Protein 6TGK (pdb70)

Secondary structure (DSSP, 8-state):
--HHHHHHH-EEETT--TT-HHHHHHHHHHHT--HHHHHHHHHHHHSSSSPPTT-GGG---EEE---SS-SSPP---SS---------SSHHHHHHHHHHHHH--

Sequence (105 aa):
LDFQALEETTEYDGGYTTRDSVLIRREFWEIVHSFTDDEQKRRLFLQFTTGTDRAPVGGLGKLKKMMIIAKNGPDTERLPTSHTTCCFFNNVLLLPEEYSSKEEKKLKEERRLLKAITTYA

Solvent-accessible surface area: 8680 Å² total; per-residue (Å²): 104,80,5,88,26,0,40,128,49,13,94,46,89,47,67,41,74,174,100,25,114,84,0,120,81,45,9,117,97,1,73,94,54,69,75,96,79,39,72,125,28,0,85,101,30,32,42,62,43,158,38,52,149,55,25,0,26,145,31,98,19,106,30,57,93,134,33,112,144,77,170,204,147,105,107,41,146,75,108,161,126,118,124,148,90,80,181,64,104,51,181,145,97,61,130,82,92,64,80,107,65,112,72,173,124

Radius of gyration: 17.66 Å; Cα contacts (8 Å, |Δi|>4): 98; chains: 1; bounding box: 29×30×49 Å

Structure (mmCIF, N/CA/C/O backbone):
data_6TGK
#
_entry.id   6TGK
#
_cell.length_a   72.280
_cell.length_b   72.280
_cell.length_c   98.974
_cell.angle_alpha   90.000
_cell.angle_beta   90.000
_cell.angle_gamma   90.000
#
_symmetry.space_group_name_H-M   'I 4 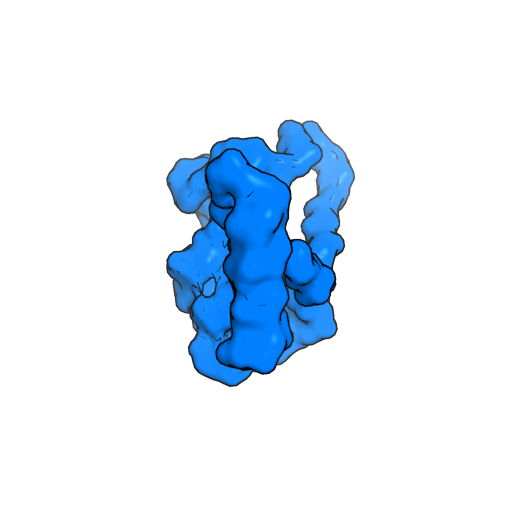2 2'
#
loop_
_entity.id
_entity.type
_entity.pdbx_description
1 polymer 'Ubiquitin-protein ligase E3A'
2 non-polymer 'ACETATE ION'
3 non-polymer 'CALCIUM ION'
4 water water
#
loop_
_atom_site.group_PDB
_atom_site.id
_atom_site.type_symbol
_atom_site.label_atom_id
_atom_site.label_alt_id
_atom_site.label_comp_id
_atom_site.label_asym_id
_atom_site.label_entity_id
_atom_site.label_seq_id
_atom_site.pdbx_PDB_ins_code
_atom_site.Cartn_x
_atom_site.Cartn_y
_atom_site.Cartn_z
_atom_site.occupancy
_atom_site.B_iso_o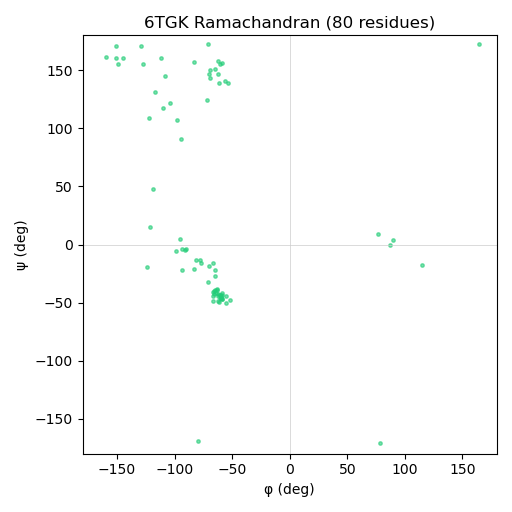r_equiv
_atom_site.auth_seq_id
_atom_site.auth_comp_id
_atom_site.auth_asym_id
_atom_site.auth_atom_id
_atom_site.pdbx_PDB_model_num
ATOM 1 N N . LEU A 1 1 ? 31.292 18.139 9.645 1.00 53.39 742 LEU C N 1
ATOM 2 C CA . LEU A 1 1 ? 30.233 17.162 9.246 1.00 41.22 742 LEU C CA 1
ATOM 3 C C . LEU A 1 1 ? 28.866 17.837 9.202 1.00 38.85 742 LEU C C 1
ATOM 4 O O . LEU A 1 1 ? 28.343 18.234 10.253 1.00 46.15 742 LEU C O 1
ATOM 9 N N . ASP A 1 2 ? 28.288 17.904 8.017 1.00 31.92 743 ASP C N 1
ATOM 10 C CA . ASP A 1 2 ? 27.020 18.629 7.763 1.00 29.04 743 ASP C CA 1
ATOM 11 C C . ASP A 1 2 ? 25.836 17.660 7.857 1.00 25.00 743 ASP C C 1
ATOM 12 O O . ASP A 1 2 ? 25.429 17.076 6.854 1.00 25.94 743 ASP C O 1
ATOM 17 N N . PHE A 1 3 ? 25.250 17.522 9.036 1.00 24.41 744 PHE C N 1
ATOM 18 C CA . PHE A 1 3 ? 24.079 16.624 9.204 1.00 23.27 744 PHE C CA 1
ATOM 19 C C . PHE A 1 3 ? 22.807 17.278 8.659 1.00 21.40 744 PHE C C 1
ATOM 20 O O . PHE A 1 3 ? 21.870 16.548 8.387 1.00 22.53 744 PHE C O 1
ATOM 28 N N . GLN A 1 4 ? 22.789 18.592 8.431 1.00 23.50 745 GLN C N 1
ATOM 29 C CA . GLN A 1 4 ? 21.644 19.191 7.702 1.00 23.43 745 GLN C CA 1
ATOM 30 C C . GLN A 1 4 ? 21.642 18.667 6.250 1.00 24.12 745 GLN C C 1
ATOM 31 O O . GLN A 1 4 ? 20.574 18.316 5.719 1.00 24.06 745 GLN C O 1
ATOM 37 N N . ALA A 1 5 ? 22.805 18.586 5.610 1.00 24.08 746 ALA C N 1
ATOM 38 C CA . ALA A 1 5 ? 22.918 18.030 4.248 1.00 24.94 746 ALA C CA 1
ATOM 39 C C . ALA A 1 5 ? 22.497 16.559 4.262 1.00 24.24 746 ALA C C 1
ATOM 40 O O . ALA A 1 5 ? 21.806 16.114 3.329 1.00 23.92 746 ALA C O 1
ATOM 42 N N . LEU A 1 6 ? 22.852 15.810 5.303 1.00 22.12 747 LEU C N 1
ATOM 43 C CA . LEU A 1 6 ? 22.401 14.401 5.349 1.00 20.30 747 LEU C CA 1
ATOM 44 C C . LEU A 1 6 ? 20.886 14.351 5.497 1.00 19.05 747 LEU C C 1
ATOM 45 O O . LEU A 1 6 ? 20.223 13.580 4.784 1.00 20.46 747 LEU C O 1
ATOM 50 N N . GLU A 1 7 ? 20.338 15.175 6.382 1.00 19.66 748 GLU C N 1
ATOM 51 C CA . GLU A 1 7 ? 18.879 15.170 6.604 1.00 19.03 748 GLU C CA 1
ATOM 52 C C . GLU A 1 7 ? 18.192 15.477 5.277 1.00 19.33 748 GLU C C 1
ATOM 53 O O . GLU A 1 7 ? 17.236 14.763 4.920 1.00 21.00 748 GLU C O 1
ATOM 59 N N . GLU A 1 8 ? 18.689 16.453 4.529 1.00 21.41 749 GLU C N 1
ATOM 60 C CA . GLU A 1 8 ? 18.028 16.869 3.267 1.00 23.70 749 GLU C CA 1
ATOM 61 C C . GLU A 1 8 ? 18.048 15.750 2.217 1.00 23.59 749 GLU C C 1
ATOM 62 O O . GLU A 1 8 ? 17.126 15.743 1.388 1.00 28.46 749 GLU C O 1
ATOM 68 N N . THR A 1 9 ? 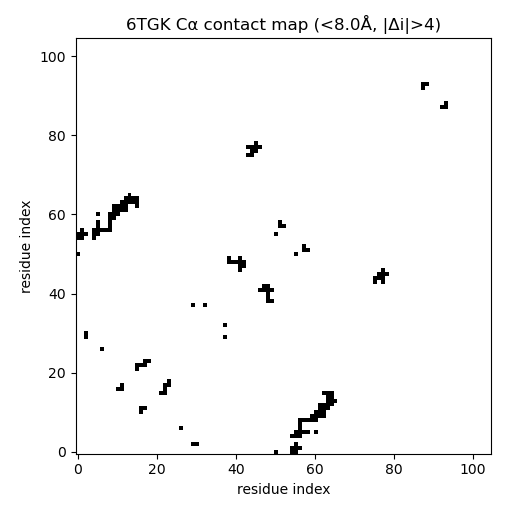19.022 14.833 2.233 1.00 20.19 750 THR C N 1
ATOM 69 C CA . THR A 1 9 ? 19.127 13.750 1.208 1.00 21.18 750 THR C CA 1
ATOM 70 C C . THR A 1 9 ? 18.563 12.405 1.678 1.00 18.75 750 THR C C 1
ATOM 71 O O . THR A 1 9 ? 18.460 11.489 0.873 1.00 21.03 750 THR C O 1
ATOM 75 N N . THR A 1 10 ? 18.163 12.302 2.940 1.00 18.20 751 THR C N 1
ATOM 76 C CA . THR A 1 10 ? 17.710 11.015 3.472 1.00 18.11 751 THR C CA 1
ATOM 77 C C . THR A 1 10 ? 16.379 10.629 2.850 1.00 16.09 751 THR C C 1
ATOM 78 O O . THR A 1 10 ? 15.537 11.510 2.633 1.00 19.65 751 THR C O 1
ATOM 82 N N . GLU A 1 11 ? 16.215 9.335 2.598 1.00 16.62 752 GLU C N 1
ATOM 83 C CA . GLU A 1 11 ? 14.968 8.725 2.093 1.00 17.00 752 GLU C CA 1
ATOM 84 C C . GLU A 1 11 ? 14.358 7.844 3.180 1.00 16.04 752 GLU C C 1
ATOM 85 O O . GLU A 1 11 ? 15.055 7.496 4.156 1.00 16.11 752 GLU C O 1
ATOM 91 N N . TYR A 1 12 ? 13.084 7.555 3.057 1.00 16.13 753 TYR C N 1
ATOM 92 C CA . TYR A 1 12 ? 12.346 6.831 4.100 1.00 15.39 753 TYR C CA 1
ATOM 93 C C . TYR A 1 12 ? 11.621 5.632 3.526 1.00 16.64 753 TYR C C 1
ATOM 94 O O . TYR A 1 12 ? 11.222 5.618 2.361 1.00 19.35 753 TYR C O 1
ATOM 103 N N . ASP A 1 13 ? 11.358 4.657 4.358 1.00 16.46 754 ASP C N 1
ATOM 104 C CA . ASP A 1 13 ? 10.613 3.449 3.960 1.00 16.47 754 ASP C CA 1
ATOM 105 C C . ASP A 1 13 ? 9.840 2.864 5.137 1.00 14.64 754 ASP C C 1
ATOM 106 O O . ASP A 1 13 ? 10.024 3.314 6.281 1.00 16.12 754 ASP C O 1
ATOM 111 N N . GLY A 1 14 ? 8.979 1.894 4.893 1.00 16.29 755 GLY C N 1
ATOM 112 C CA . GLY A 1 14 ? 8.292 1.145 5.954 1.00 17.54 755 GLY C CA 1
ATOM 113 C C . GLY A 1 14 ? 7.180 1.946 6.549 1.00 16.43 755 GLY C C 1
ATOM 114 O O . GLY A 1 14 ? 6.610 1.467 7.555 1.00 19.48 755 GLY C O 1
ATOM 115 N N . GLY A 1 15 ? 6.841 3.095 5.966 1.00 16.20 756 GLY C N 1
ATOM 116 C CA . GLY A 1 15 ? 5.782 3.973 6.475 1.00 17.51 756 GLY C CA 1
ATOM 117 C C . GLY A 1 15 ? 6.300 5.319 6.954 1.00 15.83 756 GLY C C 1
ATOM 118 O O . GLY A 1 15 ? 5.498 6.218 7.155 1.00 18.42 756 GLY C O 1
ATOM 119 N N . TYR A 1 16 ? 7.581 5.446 7.208 1.00 15.30 757 TYR C N 1
ATOM 120 C CA . TYR A 1 16 ? 8.101 6.766 7.607 1.00 14.96 757 TYR C CA 1
ATOM 121 C C . TYR A 1 16 ? 8.098 7.741 6.428 1.00 14.93 757 TYR C C 1
ATOM 122 O O . TYR A 1 16 ? 8.213 7.341 5.237 1.00 16.64 757 TYR C O 1
ATOM 131 N N A THR A 1 17 ? 7.940 9.030 6.750 0.50 15.01 758 THR C N 1
ATOM 132 N N B THR A 1 17 ? 7.940 9.030 6.750 0.50 15.01 758 THR C N 1
ATOM 133 C CA A THR A 1 17 ? 8.242 10.175 5.860 0.50 16.00 758 THR C CA 1
ATOM 134 C CA B THR A 1 17 ? 8.237 10.177 5.861 0.50 16.01 758 THR C CA 1
ATOM 135 C C A THR A 1 17 ? 8.992 11.216 6.679 0.50 15.26 758 THR C C 1
ATOM 136 C C B THR A 1 17 ? 8.989 11.217 6.679 0.50 15.28 758 THR C C 1
ATOM 137 O O A THR A 1 17 ? 9.127 11.046 7.892 0.50 14.88 758 THR C O 1
ATOM 138 O O B THR A 1 17 ? 9.122 11.049 7.892 0.50 14.88 758 THR C O 1
ATOM 145 N N . ARG A 1 18 ? 9.415 12.306 6.045 1.00 15.58 759 ARG C N 1
ATOM 146 C CA . ARG A 1 18 ? 10.136 13.378 6.739 1.00 16.41 759 ARG C CA 1
ATOM 147 C C . ARG A 1 18 ? 9.214 14.008 7.784 1.00 17.09 759 ARG C C 1
ATOM 148 O O . ARG A 1 18 ? 9.718 14.707 8.667 1.00 18.26 759 ARG C O 1
ATOM 156 N N . ASP A 1 19 ? 7.893 13.863 7.631 1.00 16.15 760 ASP C N 1
ATOM 157 C CA . ASP A 1 19 ? 6.914 14.432 8.592 1.00 17.11 760 ASP C CA 1
ATOM 158 C C . ASP A 1 19 ? 6.544 13.495 9.739 1.00 14.81 760 ASP C C 1
ATOM 159 O O . ASP A 1 19 ? 5.790 13.904 10.604 1.00 16.89 760 ASP C O 1
ATOM 164 N N . SER A 1 20 ? 7.047 12.261 9.744 1.00 14.86 761 SER C N 1
ATOM 165 C CA . SER A 1 20 ? 6.719 11.307 10.816 1.00 14.03 761 SER C CA 1
ATOM 166 C C . SER A 1 20 ? 7.202 11.876 12.154 1.00 14.57 761 SER C C 1
ATOM 167 O O . SER A 1 20 ? 8.308 12.386 12.227 1.00 14.46 761 SER C O 1
ATOM 170 N N . VAL A 1 21 ? 6.378 11.717 13.197 1.00 14.17 762 VAL C N 1
ATOM 171 C CA . VAL A 1 21 ? 6.812 12.130 14.569 1.00 14.37 762 VAL C CA 1
ATOM 172 C C . VAL A 1 21 ? 8.173 11.487 14.855 1.00 13.57 762 VAL C C 1
ATOM 173 O O . VAL A 1 21 ? 9.090 12.175 15.350 1.00 13.91 762 VAL C O 1
ATOM 177 N N . LEU A 1 22 ? 8.313 10.208 14.592 1.00 13.50 763 LEU C N 1
ATOM 178 C CA . LEU A 1 22 ? 9.540 9.488 14.988 1.00 14.10 763 LEU C CA 1
ATOM 179 C C . LEU A 1 22 ? 10.738 10.129 14.290 1.00 13.17 763 LEU C C 1
ATOM 180 O O . LEU A 1 22 ? 11.819 10.254 14.883 1.00 13.72 763 LEU C O 1
ATOM 185 N N . ILE A 1 23 ? 10.567 10.434 12.989 1.00 13.70 764 ILE C N 1
ATOM 186 C CA . ILE A 1 23 ? 11.673 11.023 12.177 1.00 12.92 764 ILE C CA 1
ATOM 187 C C . ILE A 1 23 ? 12.006 12.432 12.673 1.00 13.33 764 ILE C C 1
ATOM 188 O O . ILE A 1 23 ? 13.200 12.797 12.720 1.00 14.91 764 ILE C O 1
ATOM 193 N N . ARG A 1 24 ? 10.994 13.235 13.007 1.00 13.99 765 ARG C N 1
ATOM 194 C CA A ARG A 1 24 ? 11.296 14.591 13.524 0.50 14.91 765 ARG C CA 1
ATOM 195 C CA B ARG A 1 24 ? 11.241 14.601 13.549 0.50 15.08 765 ARG C CA 1
ATOM 196 C C . ARG A 1 24 ? 12.063 14.463 14.852 1.00 14.26 765 ARG C C 1
ATOM 197 O O . ARG A 1 24 ? 13.034 15.196 15.064 1.00 14.95 765 ARG C O 1
ATOM 212 N N . GLU A 1 25 ? 11.679 13.506 15.690 1.00 13.78 766 GLU C N 1
ATOM 213 C CA . GLU A 1 25 ? 12.410 13.245 16.959 1.00 14.74 766 GLU C CA 1
ATOM 214 C C . GLU A 1 25 ? 13.859 12.809 16.657 1.00 14.15 766 GLU C C 1
ATOM 215 O O . GLU A 1 25 ? 14.837 13.279 17.280 1.00 14.72 766 GLU C O 1
ATOM 221 N N . PHE A 1 26 ? 14.003 11.918 15.693 1.00 13.80 767 PHE C N 1
ATOM 222 C CA . PHE A 1 26 ? 15.319 11.409 15.262 1.00 13.57 767 PHE C CA 1
ATOM 223 C C . PHE A 1 26 ? 16.229 12.570 14.868 1.00 13.93 767 PHE C C 1
ATOM 224 O O . PHE A 1 26 ? 17.373 12.619 15.331 1.00 14.52 767 PHE C O 1
ATOM 232 N N . TRP A 1 27 ? 15.770 13.486 14.018 1.00 14.43 768 TRP C N 1
ATOM 233 C CA . TRP A 1 27 ? 16.678 14.552 13.553 1.00 15.16 768 TRP C CA 1
ATOM 234 C C . TRP A 1 27 ? 16.967 15.527 14.695 1.00 16.63 768 TRP C C 1
ATOM 235 O O . TRP A 1 27 ? 18.094 16.052 14.753 1.00 16.55 768 TRP C O 1
ATOM 246 N N . GLU A 1 28 ? 16.025 15.760 15.609 1.00 16.16 769 GLU C N 1
ATOM 247 C CA . GLU A 1 28 ? 16.334 16.598 16.811 1.00 15.86 769 GLU C CA 1
ATOM 248 C C . GLU A 1 28 ? 17.485 15.943 17.585 1.00 15.73 769 GLU C C 1
ATOM 249 O O . GLU A 1 28 ? 18.433 16.631 18.015 1.00 17.82 769 GLU C O 1
ATOM 255 N N . ILE A 1 29 ? 17.414 14.634 17.809 1.00 15.15 770 ILE C N 1
ATOM 256 C CA . ILE A 1 29 ? 18.466 13.906 18.554 1.00 15.78 770 ILE C CA 1
ATOM 257 C C . ILE A 1 29 ? 19.798 13.996 17.811 1.00 15.54 770 ILE C C 1
ATOM 258 O O . ILE A 1 29 ? 20.839 14.338 18.405 1.00 17.31 770 ILE C O 1
ATOM 263 N N . VAL A 1 30 ? 19.793 13.723 16.519 1.00 16.08 771 VAL C N 1
ATOM 264 C CA . VAL A 1 30 ? 21.082 13.711 15.785 1.00 17.54 771 VAL C CA 1
ATOM 265 C C . VAL A 1 30 ? 21.704 15.099 15.739 1.00 17.33 771 VAL C C 1
ATOM 266 O O . VAL A 1 30 ? 22.958 15.220 15.911 1.00 19.18 771 VAL C O 1
ATOM 270 N N . HIS A 1 31 ? 20.893 16.137 15.540 1.00 17.84 772 HIS C N 1
ATOM 271 C CA . HIS A 1 31 ? 21.425 17.522 15.530 1.00 20.01 772 HIS C CA 1
ATOM 272 C C . HIS A 1 31 ? 21.984 17.951 16.888 1.00 21.04 772 HIS C C 1
ATOM 273 O O . HIS A 1 31 ? 22.758 18.900 16.951 1.00 25.98 772 HIS C O 1
ATOM 280 N N . SER A 1 32 ? 21.550 17.285 17.939 1.00 18.40 773 SER C N 1
ATOM 281 C CA . SER A 1 32 ? 22.022 17.567 19.317 1.00 19.22 773 SER C CA 1
ATOM 282 C C . SER A 1 32 ? 23.203 16.670 19.713 1.00 19.48 773 SER C C 1
ATOM 283 O O . SER A 1 32 ? 23.768 16.827 20.830 1.00 20.84 773 SER C O 1
ATOM 286 N N . PHE A 1 33 ? 23.585 15.732 18.837 1.00 19.13 774 PHE C N 1
ATOM 287 C CA . PHE A 1 33 ? 24.700 14.802 19.124 1.00 19.77 774 PHE C CA 1
ATOM 288 C C . PHE A 1 33 ? 25.987 15.593 19.292 1.00 19.12 774 PHE C C 1
ATOM 289 O O . PHE A 1 33 ? 26.191 16.636 18.625 1.00 22.25 774 PHE C O 1
ATOM 297 N N . THR A 1 34 ? 26.860 15.091 20.173 1.00 18.57 775 THR C N 1
ATOM 298 C CA . THR A 1 34 ? 28.249 15.560 20.287 1.00 20.77 775 THR C CA 1
ATOM 299 C C . THR A 1 34 ? 28.973 15.138 19.011 1.00 21.54 775 THR C C 1
ATOM 300 O O . THR A 1 34 ? 28.513 14.261 18.275 1.00 21.51 775 THR C O 1
ATOM 304 N N A ASP A 1 35 ? 30.113 15.745 18.711 0.60 24.24 776 ASP C N 1
ATOM 305 N N B ASP A 1 35 ? 30.128 15.761 18.788 0.40 23.33 776 ASP C N 1
ATOM 306 C CA A ASP A 1 35 ? 30.877 15.275 17.526 0.60 26.23 776 ASP C CA 1
ATOM 307 C CA B ASP A 1 35 ? 31.048 15.398 17.681 0.40 25.44 776 ASP C CA 1
ATOM 308 C C A ASP A 1 35 ? 31.225 13.781 17.699 0.60 24.07 776 ASP C C 1
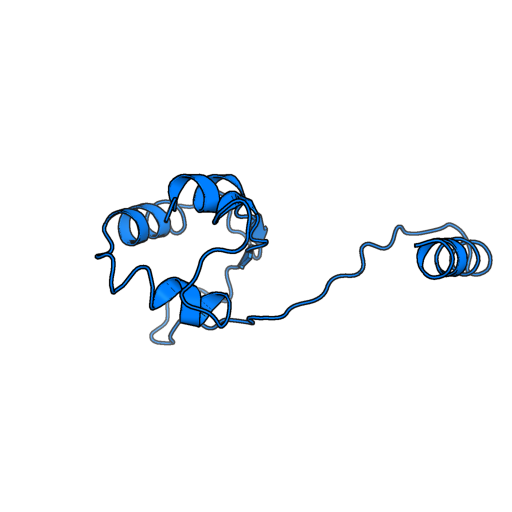ATOM 309 C C B ASP A 1 35 ? 31.300 13.872 17.722 0.40 25.51 776 ASP C C 1
ATOM 310 O O A ASP A 1 35 ? 31.173 13.038 16.684 0.60 23.35 776 ASP C O 1
ATOM 311 O O B ASP A 1 35 ? 31.204 13.205 16.636 0.40 28.51 776 ASP C O 1
ATOM 320 N N . GLU A 1 36 ? 31.533 13.313 18.922 1.00 23.96 777 GLU C N 1
ATOM 321 C CA . GLU A 1 36 ? 31.886 11.873 19.088 1.00 25.39 777 GLU C CA 1
ATOM 322 C C . GLU A 1 36 ? 30.679 11.012 18.674 1.00 21.93 777 GLU C C 1
ATOM 323 O O . GLU A 1 36 ? 30.838 10.022 18.009 1.00 22.92 777 GLU C O 1
ATOM 329 N N . GLN A 1 37 ? 29.487 11.389 19.118 1.00 20.27 778 GLN C N 1
ATOM 330 C CA . GLN A 1 37 ? 28.273 10.617 18.805 1.00 18.93 778 GLN C CA 1
ATOM 331 C C . GLN A 1 37 ? 28.007 10.669 17.302 1.00 19.87 778 GLN C C 1
ATOM 332 O O . GLN A 1 37 ? 27.592 9.660 16.739 1.00 19.09 778 GLN C O 1
ATOM 338 N N . LYS A 1 38 ? 28.231 11.817 16.670 1.00 20.99 779 LYS C N 1
ATOM 339 C CA . LYS A 1 38 ? 28.065 11.917 15.206 1.00 19.72 779 LYS C CA 1
ATOM 340 C C . LYS A 1 38 ? 29.000 10.933 14.501 1.00 21.03 779 LYS C C 1
ATOM 341 O O . LYS A 1 38 ? 28.559 10.251 13.531 1.00 20.56 779 LYS C O 1
ATOM 347 N N . ARG A 1 39 ? 30.252 10.835 14.930 1.00 22.27 780 ARG C N 1
ATOM 348 C CA A ARG A 1 39 ? 31.188 9.863 14.328 0.70 23.18 780 ARG C CA 1
ATOM 349 C CA B ARG A 1 39 ? 31.211 9.863 14.346 0.30 22.79 780 ARG C CA 1
ATOM 350 C C . ARG A 1 39 ? 30.704 8.426 14.575 1.00 20.82 780 ARG C C 1
ATOM 351 O O . ARG A 1 39 ? 30.790 7.589 13.634 1.00 22.31 780 ARG C O 1
ATOM 366 N N . LEU A 1 40 ? 30.264 8.096 15.778 1.00 20.86 781 LEU C N 1
ATOM 367 C CA . LEU A 1 40 ? 29.772 6.718 16.023 1.00 19.88 781 LEU C CA 1
ATOM 368 C C . LEU A 1 40 ? 28.541 6.428 15.164 1.00 18.24 781 LEU C C 1
ATOM 369 O O . LEU A 1 40 ? 28.360 5.270 14.704 1.00 19.91 781 LEU C O 1
ATOM 374 N N . PHE A 1 41 ? 27.654 7.423 15.001 1.00 19.43 782 PHE C N 1
ATOM 375 C CA . PHE A 1 41 ? 26.445 7.268 14.157 1.00 18.62 782 PHE C CA 1
ATOM 376 C C . PHE A 1 41 ? 26.863 6.929 12.731 1.00 17.79 782 PHE C C 1
ATOM 377 O O . PHE A 1 41 ? 26.277 6.013 12.126 1.00 19.62 782 PHE C O 1
ATOM 385 N N . LEU A 1 42 ? 27.825 7.647 12.162 1.00 18.23 783 LEU C N 1
ATOM 386 C CA . LEU A 1 42 ? 28.300 7.358 10.782 1.00 20.25 783 LEU C CA 1
ATOM 387 C C . LEU A 1 42 ? 28.940 5.978 10.724 1.00 21.14 783 LEU C C 1
ATOM 388 O O . LEU A 1 42 ? 28.709 5.248 9.759 1.00 21.80 783 LEU C O 1
ATOM 393 N N . GLN A 1 43 ? 29.736 5.609 11.709 1.00 21.33 784 GLN C N 1
ATOM 394 C CA . GLN A 1 43 ? 30.346 4.271 11.700 1.00 21.10 784 GLN C CA 1
ATOM 395 C C . GLN A 1 43 ? 29.252 3.203 11.689 1.00 19.73 784 GLN C C 1
ATOM 396 O O . GLN A 1 43 ? 29.280 2.271 10.902 1.00 21.99 784 GLN C O 1
ATOM 402 N N . PHE A 1 44 ? 28.243 3.340 12.522 1.00 19.57 785 PHE C N 1
ATOM 403 C CA . PHE A 1 44 ? 27.147 2.352 12.617 1.00 20.03 785 PHE C CA 1
ATOM 404 C C . PHE A 1 44 ? 26.365 2.234 11.302 1.00 19.94 785 PHE C C 1
ATOM 405 O O . PHE A 1 44 ? 25.989 1.136 10.897 1.00 20.95 785 PHE C O 1
ATOM 413 N N . THR A 1 45 ? 26.078 3.361 10.672 1.00 20.13 786 THR C N 1
ATOM 414 C CA . THR A 1 45 ? 25.150 3.423 9.513 1.00 21.60 786 THR C CA 1
ATOM 415 C C . THR A 1 45 ? 25.865 3.318 8.157 1.00 22.90 786 THR C C 1
ATOM 416 O O . THR A 1 45 ? 25.210 2.957 7.188 1.00 27.31 786 THR C O 1
ATOM 420 N N . THR A 1 46 ? 27.158 3.627 8.096 1.00 21.80 787 THR C N 1
ATOM 421 C CA . THR A 1 46 ? 27.894 3.674 6.814 1.00 23.33 787 THR C CA 1
ATOM 422 C C . THR A 1 46 ? 29.114 2.762 6.828 1.00 23.64 787 THR C C 1
ATOM 423 O O . THR A 1 46 ? 29.674 2.597 5.785 1.00 28.44 787 THR C O 1
ATOM 427 N N . GLY A 1 47 ? 29.612 2.370 7.994 1.00 24.66 788 GLY C N 1
ATOM 428 C CA . GLY A 1 47 ? 30.839 1.554 8.094 1.00 25.78 788 GLY C CA 1
ATOM 429 C C . GLY A 1 47 ? 32.099 2.401 8.185 1.00 27.62 788 GLY C C 1
ATOM 430 O O . GLY A 1 47 ? 33.172 1.812 8.253 1.00 33.89 788 GLY C O 1
ATOM 431 N N . THR A 1 48 ? 31.985 3.730 8.253 1.00 25.35 789 THR C N 1
ATOM 432 C CA . THR A 1 48 ? 33.154 4.634 8.431 1.00 26.70 789 THR C CA 1
ATOM 433 C C . THR A 1 48 ? 32.707 5.873 9.206 1.00 27.27 789 THR C C 1
ATOM 434 O O . THR A 1 48 ? 31.522 6.215 9.110 1.00 25.85 789 THR C O 1
ATOM 438 N N . ASP A 1 49 ? 33.647 6.541 9.894 1.00 28.00 790 ASP C N 1
ATOM 439 C CA . ASP A 1 49 ? 33.347 7.747 10.719 1.00 30.47 790 ASP C CA 1
ATOM 440 C C . ASP A 1 49 ? 33.603 9.041 9.931 1.00 32.53 790 ASP C C 1
ATOM 441 O O . ASP A 1 49 ? 33.433 10.124 10.515 1.00 36.90 790 ASP C O 1
ATOM 446 N N . ARG A 1 50 ? 33.945 8.927 8.648 1.00 32.63 791 ARG C N 1
ATOM 447 C CA . ARG A 1 50 ? 34.344 10.057 7.771 1.00 35.05 791 ARG C CA 1
ATOM 448 C C . ARG A 1 50 ? 33.202 10.303 6.787 1.00 34.21 791 ARG C C 1
ATOM 449 O O . ARG A 1 50 ? 32.538 9.344 6.417 1.00 31.69 791 ARG C O 1
ATOM 457 N N . ALA A 1 51 ? 32.962 11.556 6.424 1.00 34.83 792 ALA C N 1
ATOM 458 C CA . ALA A 1 51 ? 32.088 11.925 5.294 1.00 34.35 792 ALA C CA 1
ATOM 459 C C . ALA A 1 51 ? 32.713 11.421 4.000 1.00 35.89 792 ALA C C 1
ATOM 460 O O . ALA A 1 51 ? 33.940 11.309 3.886 1.00 38.00 792 ALA C O 1
ATOM 462 N N . PRO A 1 52 ? 31.884 11.103 2.982 1.00 34.21 793 PRO C N 1
ATOM 463 C CA . PRO A 1 52 ? 32.398 10.885 1.636 1.00 36.42 793 PRO C CA 1
ATOM 464 C C . PRO A 1 52 ? 32.848 12.223 1.035 1.00 35.33 793 PRO C C 1
ATOM 465 O O . PRO A 1 52 ? 32.609 13.312 1.592 1.00 31.38 793 PRO C O 1
ATOM 469 N N . VAL A 1 53 ? 33.469 12.152 -0.121 1.00 40.60 794 VAL C N 1
ATOM 470 C CA . VAL A 1 53 ? 33.709 13.386 -0.908 1.00 47.41 794 VAL C CA 1
ATOM 471 C C . VAL A 1 53 ? 32.330 14.013 -1.109 1.00 41.70 794 VAL C C 1
ATOM 472 O O . VAL A 1 53 ? 31.411 13.287 -1.492 1.00 43.66 794 VAL C O 1
ATOM 476 N N . GLY A 1 54 ? 32.285 15.341 -1.014 1.00 49.70 795 GLY C N 1
ATOM 477 C CA . GLY A 1 54 ? 31.082 16.155 -1.272 1.00 47.88 795 GLY C CA 1
ATOM 478 C C . GLY A 1 54 ? 30.268 16.268 -0.007 1.00 46.64 795 GLY C C 1
ATOM 479 O O . GLY A 1 54 ? 29.231 16.958 -0.017 1.00 42.25 795 GLY C O 1
ATOM 480 N N . GLY A 1 55 ? 30.768 15.619 1.053 1.00 36.02 796 GLY C N 1
ATOM 481 C CA . GLY A 1 55 ? 30.151 15.665 2.379 1.00 33.26 796 GLY C CA 1
ATOM 482 C C . GLY A 1 55 ? 28.953 14.762 2.469 1.00 28.01 796 GLY C C 1
ATOM 483 O O . GLY A 1 55 ? 28.619 14.005 1.547 1.00 28.38 796 GLY C O 1
ATOM 484 N N . LEU A 1 56 ? 28.263 14.916 3.577 1.00 26.11 797 LEU C N 1
ATOM 485 C CA . LEU A 1 56 ? 27.240 13.938 3.980 1.00 23.95 797 LEU C CA 1
ATOM 486 C C . LEU A 1 56 ? 26.023 14.008 3.050 1.00 24.54 797 LEU C C 1
ATOM 487 O O . LEU A 1 56 ? 25.312 12.992 2.954 1.00 23.01 797 LEU C O 1
ATOM 492 N N . GLY A 1 57 ? 25.852 15.099 2.305 1.00 28.55 798 GLY C N 1
ATOM 493 C CA . GLY A 1 57 ? 24.755 15.205 1.318 1.00 27.68 798 GLY C CA 1
ATOM 494 C C . GLY A 1 57 ? 24.938 14.239 0.167 1.00 2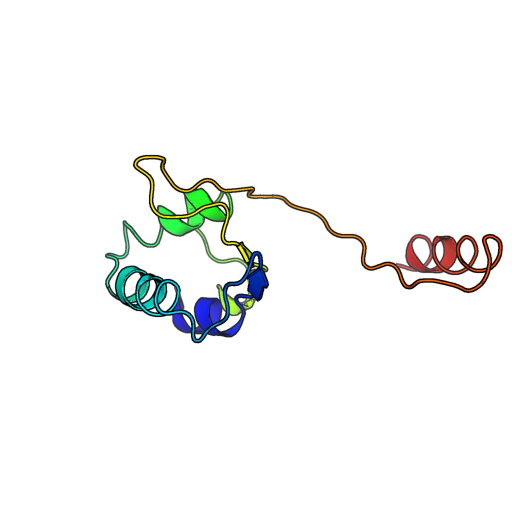7.02 798 GLY C C 1
ATOM 495 O O . GLY A 1 57 ? 23.959 13.950 -0.512 1.00 28.45 798 GLY C O 1
ATOM 496 N N . LYS A 1 58 ? 26.138 13.677 -0.004 1.00 27.05 799 LYS C N 1
ATOM 497 C CA . LYS A 1 58 ? 26.373 12.684 -1.076 1.00 27.46 799 LYS C CA 1
ATOM 498 C C . LYS A 1 58 ? 26.126 11.262 -0.587 1.00 25.28 799 LYS C C 1
ATOM 499 O O . LYS A 1 58 ? 26.156 10.356 -1.435 1.00 27.44 799 LYS C O 1
ATOM 505 N N . LEU A 1 59 ? 25.840 11.050 0.699 1.00 22.95 800 LEU C N 1
ATOM 506 C CA . LEU A 1 59 ? 25.501 9.688 1.174 1.00 25.46 800 LEU C CA 1
ATOM 507 C C . LEU A 1 59 ? 24.138 9.282 0.628 1.00 21.82 800 LEU C C 1
ATOM 508 O O . LEU A 1 59 ? 23.244 10.163 0.457 1.00 24.86 800 LEU C O 1
ATOM 513 N N . LYS A 1 60 ? 23.982 7.993 0.363 1.00 22.25 801 LYS C N 1
ATOM 514 C CA A LYS A 1 60 ? 22.628 7.417 0.152 0.64 21.32 801 LYS C CA 1
ATOM 515 C CA B LYS A 1 60 ? 22.671 7.344 0.124 0.36 22.33 801 LYS C CA 1
ATOM 516 C C . LYS A 1 60 ? 22.238 6.728 1.455 1.00 20.22 801 LYS C C 1
ATOM 517 O O . LYS A 1 60 ? 22.908 5.804 1.881 1.00 21.37 801 LYS C O 1
ATOM 520 N N A MET A 1 61 ? 21.236 7.283 2.127 0.60 19.19 802 MET C N 1
ATOM 521 N N B MET A 1 61 ? 21.134 7.214 2.013 0.40 18.73 802 MET C N 1
ATOM 522 C CA A MET A 1 61 ? 20.759 6.693 3.393 0.60 17.26 802 MET C CA 1
ATOM 523 C CA B MET A 1 61 ? 20.692 6.847 3.375 0.40 16.66 802 MET C CA 1
ATOM 524 C C A MET A 1 61 ? 19.236 6.614 3.364 0.60 16.54 802 MET C C 1
ATOM 525 C C B MET A 1 61 ? 19.177 6.649 3.376 0.40 16.54 802 MET C C 1
ATOM 526 O O A MET A 1 61 ? 18.583 7.583 2.947 0.60 19.66 802 MET C O 1
ATOM 527 O O B MET A 1 61 ? 18.442 7.595 3.020 0.40 18.14 802 MET C O 1
ATOM 536 N N . ILE A 1 62 ? 18.725 5.456 3.729 1.00 1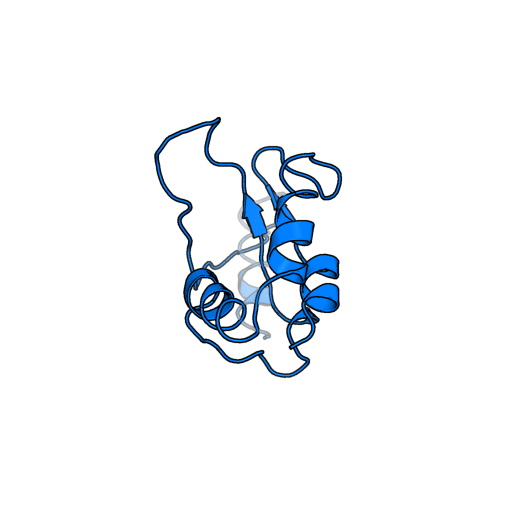6.18 803 ILE C N 1
ATOM 537 C CA . ILE A 1 62 ? 17.299 5.215 3.931 1.00 17.30 803 ILE C CA 1
ATOM 538 C C . ILE A 1 62 ? 17.079 4.955 5.424 1.00 16.31 803 ILE C C 1
ATOM 539 O O . ILE A 1 62 ? 17.803 4.145 5.976 1.00 17.02 803 ILE C O 1
ATOM 544 N N . ILE A 1 63 ? 16.042 5.547 5.993 1.00 14.63 804 ILE C N 1
ATOM 545 C CA . ILE A 1 63 ? 15.583 5.172 7.361 1.00 15.09 804 ILE C CA 1
ATOM 546 C C . ILE A 1 63 ? 14.246 4.472 7.174 1.00 14.25 804 ILE C C 1
ATOM 547 O O . ILE A 1 63 ? 13.306 5.076 6.629 1.00 15.29 804 ILE C O 1
ATOM 552 N N . ALA A 1 64 ? 14.207 3.210 7.564 1.00 13.99 805 ALA C N 1
ATOM 553 C CA . ALA A 1 64 ? 13.046 2.355 7.374 1.00 14.26 805 ALA C CA 1
ATOM 554 C C . ALA A 1 64 ? 12.462 1.895 8.699 1.00 13.29 805 ALA C C 1
ATOM 555 O O . ALA A 1 64 ? 13.173 1.366 9.555 1.00 15.47 805 ALA C O 1
ATOM 557 N N . LYS A 1 65 ? 11.150 2.040 8.835 1.00 13.30 806 LYS C N 1
ATOM 558 C CA . LYS A 1 65 ? 10.437 1.502 10.010 1.00 13.83 806 LYS C CA 1
ATOM 559 C C . LYS A 1 65 ? 10.389 -0.021 9.918 1.00 13.74 806 LYS C C 1
ATOM 560 O O . LYS A 1 65 ? 9.900 -0.523 8.936 1.00 15.77 806 LYS C O 1
ATOM 566 N N . ASN A 1 66 ? 10.885 -0.689 10.956 1.00 13.66 807 ASN C N 1
ATOM 567 C CA . ASN A 1 66 ? 10.910 -2.157 10.971 1.00 14.22 807 ASN C CA 1
ATOM 568 C C . ASN A 1 66 ? 10.143 -2.749 12.152 1.00 14.13 807 ASN C C 1
ATOM 569 O O . ASN A 1 66 ? 10.238 -3.981 12.375 1.00 14.89 807 ASN C O 1
ATOM 574 N N . GLY A 1 67 ? 9.319 -1.940 12.807 1.00 14.42 808 GLY C N 1
ATOM 575 C CA . GLY A 1 67 ? 8.433 -2.463 13.852 1.00 15.02 808 GLY C CA 1
ATOM 576 C C . GLY A 1 67 ? 7.911 -1.316 14.687 1.00 13.44 808 GLY C C 1
ATOM 577 O O . GLY A 1 67 ? 8.333 -0.165 14.529 1.00 14.26 808 GLY C O 1
ATOM 578 N N . PRO A 1 68 ? 6.957 -1.631 15.581 1.00 14.70 809 PRO C N 1
ATOM 579 C CA . PRO A 1 68 ? 6.434 -0.675 16.564 1.00 15.40 809 PRO C CA 1
ATOM 580 C C . PRO A 1 68 ? 7.407 -0.565 17.745 1.00 15.00 809 PRO C C 1
ATOM 581 O O . PRO A 1 68 ? 8.513 -1.097 17.733 1.00 14.71 809 PRO C O 1
ATOM 585 N N . ASP A 1 69 ? 6.945 0.091 18.800 1.00 15.93 810 ASP C N 1
ATOM 586 C CA . ASP A 1 69 ? 7.754 0.256 20.026 1.00 15.01 810 ASP C CA 1
ATOM 587 C C . ASP A 1 69 ? 8.234 -1.108 20.521 1.00 15.63 810 ASP C C 1
ATOM 588 O O . ASP A 1 69 ? 7.471 -2.103 20.462 1.00 16.68 810 ASP C O 1
ATOM 593 N N . THR A 1 70 ? 9.477 -1.171 20.969 1.00 14.96 811 THR C N 1
ATOM 594 C CA . THR A 1 70 ? 10.166 -2.418 21.341 1.00 15.27 811 THR C CA 1
ATOM 595 C C . THR A 1 70 ? 11.343 -2.067 22.253 1.00 14.38 811 THR C C 1
ATOM 596 O O . THR A 1 70 ? 11.776 -0.931 22.255 1.00 16.24 811 THR C O 1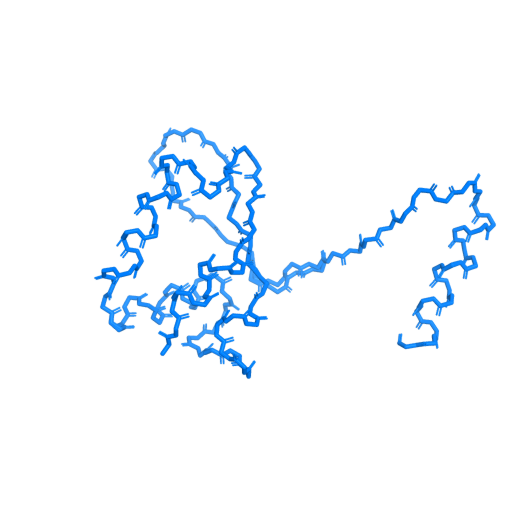
ATOM 600 N N . GLU A 1 71 ? 11.834 -3.056 22.985 1.00 15.82 812 GLU C N 1
ATOM 601 C CA . GLU A 1 71 ? 13.115 -2.964 23.665 1.00 16.96 812 GLU C CA 1
ATOM 602 C C . GLU A 1 71 ? 14.276 -3.251 22.717 1.00 16.19 812 GLU C C 1
ATOM 603 O O . GLU A 1 71 ? 15.425 -2.948 23.065 1.00 18.30 812 GLU C O 1
ATOM 609 N N . ARG A 1 72 ? 14.020 -3.796 21.547 1.00 15.97 813 ARG C N 1
ATOM 610 C CA . ARG A 1 72 ? 15.101 -4.146 20.621 1.00 15.60 813 ARG C CA 1
ATOM 611 C C . ARG A 1 72 ? 15.740 -2.865 20.073 1.00 14.13 813 ARG C C 1
ATOM 612 O O . ARG A 1 72 ? 15.085 -1.826 19.981 1.00 15.62 813 ARG C O 1
ATOM 620 N N . LEU A 1 73 ? 17.017 -2.980 19.765 1.00 15.40 814 LEU C N 1
ATOM 621 C CA . LEU A 1 73 ? 17.822 -1.848 19.245 1.00 15.22 814 LEU C CA 1
ATOM 622 C C . LEU A 1 73 ? 17.643 -1.662 17.744 1.00 14.24 814 LEU C C 1
ATOM 623 O O . LEU A 1 73 ? 17.312 -2.623 17.025 1.00 15.56 814 LEU C O 1
ATOM 628 N N . PRO A 1 74 ? 17.909 -0.459 17.213 1.00 13.77 815 PRO C N 1
ATOM 629 C CA . PRO A 1 74 ? 18.017 -0.271 15.776 1.00 15.03 815 PRO C CA 1
ATOM 630 C C . PRO A 1 74 ? 19.139 -1.117 15.207 1.00 14.61 815 PRO C C 1
ATOM 631 O O . PRO A 1 74 ? 20.072 -1.450 15.898 1.00 15.75 815 PRO C O 1
ATOM 635 N N . THR A 1 75 ? 19.001 -1.425 13.922 1.00 14.96 816 THR C N 1
ATOM 636 C CA . THR A 1 75 ? 20.003 -2.203 13.179 1.00 15.49 816 THR C CA 1
ATOM 637 C C . THR A 1 75 ? 20.325 -1.415 11.911 1.00 14.47 816 THR C C 1
ATOM 638 O O . THR A 1 75 ? 19.660 -0.434 11.552 1.00 15.91 816 THR C O 1
ATOM 642 N N . SER A 1 76 ? 21.340 -1.865 11.221 1.00 16.39 817 SER C N 1
ATOM 643 C CA . SER A 1 76 ? 21.725 -1.212 9.965 1.00 17.59 817 SER C CA 1
ATOM 644 C C . SER A 1 76 ? 22.230 -2.207 8.937 1.00 18.73 817 SER C C 1
ATOM 645 O O . SER A 1 76 ? 22.709 -3.283 9.289 1.00 19.47 817 SER C O 1
ATOM 648 N N . HIS A 1 77 ? 22.218 -1.801 7.678 1.00 17.27 818 HIS C N 1
ATOM 649 C CA . HIS A 1 77 ? 23.014 -2.475 6.619 1.00 17.87 818 HIS C CA 1
ATOM 650 C C . HIS A 1 77 ? 23.833 -1.388 5.916 1.00 17.95 818 HIS C C 1
ATOM 651 O O . HIS A 1 77 ? 23.265 -0.370 5.493 1.00 19.07 818 HIS C O 1
ATOM 658 N N A THR A 1 78 ? 25.170 -1.536 5.933 0.50 20.93 819 THR C N 1
ATOM 659 N N B THR A 1 78 ? 25.109 -1.636 5.674 0.50 20.55 819 THR C N 1
ATOM 660 C CA A THR A 1 78 ? 26.180 -0.481 5.617 0.50 21.55 819 THR C CA 1
ATOM 661 C CA B THR A 1 78 ? 25.947 -0.618 5.012 0.50 21.60 819 THR C CA 1
ATOM 662 C C A THR A 1 78 ? 26.531 -0.471 4.122 0.50 21.96 819 THR C C 1
ATOM 663 C C B THR A 1 78 ? 26.326 -1.083 3.603 0.50 19.74 819 THR C C 1
ATOM 664 O O A THR A 1 78 ? 27.183 0.511 3.650 0.50 26.23 819 THR C O 1
ATOM 665 O O B THR A 1 78 ? 26.522 -2.315 3.374 0.50 20.10 819 THR C O 1
ATOM 672 N N A CYS A 1 79 ? 26.156 -1.521 3.394 0.50 19.71 820 CYS C N 1
ATOM 673 N N B CYS A 1 79 ? 26.337 -0.117 2.680 0.50 19.47 820 CYS C N 1
ATOM 674 C CA A CYS A 1 79 ? 26.538 -1.722 1.968 0.50 19.00 820 CYS C CA 1
ATOM 675 C CA B CYS A 1 79 ? 26.927 -0.238 1.326 0.50 21.36 820 CYS C CA 1
ATOM 676 C C A CYS A 1 79 ? 25.391 -2.412 1.230 0.50 18.42 820 CYS C C 1
ATOM 677 C C B CYS A 1 79 ? 26.387 -1.483 0.630 0.50 18.93 820 CYS C C 1
ATOM 678 O O A CYS A 1 79 ? 25.563 -3.556 0.766 0.50 23.19 820 CYS C O 1
ATOM 679 O O B CYS A 1 79 ? 27.180 -2.319 0.148 0.50 21.63 820 CYS C O 1
ATOM 684 N N A PHE A 1 80 ? 24.269 -1.721 1.096 0.50 17.07 821 PHE C N 1
ATOM 685 N N B PHE A 1 80 ? 25.066 -1.578 0.529 0.50 17.77 821 PHE C N 1
ATOM 686 C CA A PHE A 1 80 ? 23.106 -2.221 0.344 0.50 17.12 821 PHE C CA 1
ATOM 687 C CA B PHE A 1 80 ? 24.420 -2.651 -0.266 0.50 18.52 821 PHE C CA 1
ATOM 688 C C A PHE A 1 80 ? 23.281 -1.847 -1.126 0.50 16.35 821 PHE C C 1
ATOM 689 C C B PHE A 1 80 ? 23.984 -2.102 -1.635 0.50 17.67 821 PHE C C 1
ATOM 690 O O A PHE A 1 80 ? 23.961 -0.866 -1.487 0.50 19.13 821 PHE C O 1
ATOM 691 O O B PHE A 1 80 ? 24.116 -0.896 -1.906 0.50 19.01 821 PHE C O 1
ATOM 706 N N A ASN A 1 81 ? 22.691 -2.644 -1.996 0.50 15.98 822 ASN C N 1
ATOM 707 N N B ASN A 1 81 ? 23.470 -2.985 -2.493 0.50 17.07 822 ASN C N 1
ATOM 708 C CA A ASN A 1 81 ? 22.833 -2.415 -3.447 0.50 16.05 822 ASN C CA 1
ATOM 709 C CA B ASN A 1 81 ? 23.246 -2.742 -3.944 0.50 18.02 822 ASN C CA 1
ATOM 710 C C A ASN A 1 81 ? 21.452 -2.476 -4.036 0.50 16.86 822 ASN C C 1
ATOM 711 C C B ASN A 1 81 ? 21.728 -2.659 -4.252 0.50 17.09 822 ASN C C 1
ATOM 712 O O A ASN A 1 81 ? 20.592 -3.227 -3.547 0.50 16.27 822 ASN C O 1
ATOM 713 O O B ASN A 1 81 ? 21.016 -3.530 -3.760 0.50 17.23 822 ASN C O 1
ATOM 722 N N . VAL A 1 82 ? 21.250 -1.664 -5.044 1.00 17.83 823 VAL C N 1
ATOM 723 C CA . VAL A 1 82 ? 19.876 -1.631 -5.627 1.00 17.06 823 VAL C CA 1
ATOM 724 C C . VAL A 1 82 ? 19.974 -1.537 -7.133 1.00 15.42 823 VAL C C 1
ATOM 725 O O . VAL A 1 82 ? 20.724 -0.722 -7.688 1.00 16.62 823 VAL C O 1
ATOM 729 N N . LEU A 1 83 ? 19.214 -2.414 -7.758 1.00 15.14 824 LEU C N 1
ATOM 730 C CA . LEU A 1 83 ? 19.014 -2.381 -9.220 1.00 15.06 824 LEU C CA 1
ATOM 731 C C . LEU A 1 83 ? 17.609 -1.808 -9.453 1.00 14.53 824 LEU C C 1
ATOM 732 O O . LEU A 1 83 ? 16.650 -2.382 -8.942 1.00 14.77 824 LEU C O 1
ATOM 737 N N . LEU A 1 84 ? 17.514 -0.706 -10.182 1.00 14.35 825 LEU C N 1
ATOM 738 C CA . LEU A 1 84 ? 16.265 -0.003 -10.501 1.00 14.59 825 LEU C CA 1
ATOM 739 C C . LEU A 1 84 ? 15.893 -0.496 -11.889 1.00 14.21 825 LEU C C 1
ATOM 740 O O . LEU A 1 84 ? 16.571 -0.132 -12.857 1.00 15.10 825 LEU C O 1
ATOM 745 N N . LEU A 1 85 ? 14.866 -1.339 -11.955 1.00 14.07 826 LEU C N 1
ATOM 746 C CA . LEU A 1 85 ? 14.532 -2.071 -13.182 1.00 13.68 826 LEU C CA 1
ATOM 747 C C . LEU A 1 85 ? 13.113 -1.799 -13.642 1.00 13.45 826 LEU C C 1
ATOM 748 O O . LEU A 1 85 ? 12.150 -2.207 -13.012 1.00 13.41 826 LEU C O 1
ATOM 753 N N . PRO A 1 86 ? 12.950 -1.049 -14.746 1.00 13.00 827 PRO C N 1
ATOM 754 C CA . PRO A 1 86 ? 11.629 -0.818 -15.268 1.00 13.14 827 PRO C CA 1
ATOM 755 C C . PRO A 1 86 ? 10.964 -2.135 -15.707 1.00 12.53 827 PRO C C 1
ATOM 756 O O . PRO A 1 86 ? 11.653 -3.108 -16.068 1.00 13.24 827 PRO C O 1
ATOM 760 N N . GLU A 1 87 ? 9.641 -2.131 -15.764 1.00 12.67 828 GLU C N 1
ATOM 761 C CA A GLU A 1 87 ? 8.855 -3.343 -16.091 0.52 12.89 828 GLU C CA 1
ATOM 762 C CA B GLU A 1 87 ? 8.894 -3.364 -16.103 0.48 13.40 828 GLU C CA 1
ATOM 763 C C . GLU A 1 87 ? 8.718 -3.404 -17.623 1.00 13.81 828 GLU C C 1
ATOM 764 O O . GLU A 1 87 ? 7.643 -3.099 -18.156 1.00 14.47 828 GLU C O 1
ATOM 775 N N . TYR A 1 88 ? 9.803 -3.750 -18.308 1.00 13.75 829 TYR C N 1
ATOM 776 C CA . TYR A 1 88 ? 9.794 -3.823 -19.779 1.00 13.44 829 TYR C CA 1
ATOM 777 C C . TYR A 1 88 ? 8.743 -4.815 -20.274 1.00 14.32 829 TYR C C 1
ATOM 778 O O . TYR A 1 88 ? 8.409 -5.818 -19.584 1.00 15.17 829 TYR C O 1
ATOM 787 N N . SER A 1 89 ? 8.317 -4.586 -21.521 1.00 14.94 830 SER C N 1
ATOM 788 C CA . SER A 1 89 ? 7.126 -5.271 -22.070 1.00 15.44 830 SER C CA 1
ATOM 789 C C . SER A 1 89 ? 7.427 -6.707 -22.499 1.00 16.08 830 SER C C 1
ATOM 790 O O . SER A 1 89 ? 6.448 -7.470 -22.751 1.00 19.72 830 SER C O 1
ATOM 793 N N . SER A 1 90 ? 8.674 -7.100 -22.610 1.00 14.97 831 SER C N 1
ATOM 794 C CA . SER A 1 90 ? 9.026 -8.461 -23.030 1.00 15.16 831 SER C CA 1
ATOM 795 C C . SER A 1 90 ? 10.352 -8.876 -22.418 1.00 14.55 831 SER C C 1
ATOM 796 O O . SER A 1 90 ? 11.180 -8.016 -22.073 1.00 15.69 831 SER C O 1
ATOM 799 N N . LYS A 1 91 ? 10.576 -10.160 -22.380 1.00 15.54 832 LYS C N 1
ATOM 800 C CA . LYS A 1 91 ? 11.876 -10.731 -21.961 1.00 14.98 832 LYS C CA 1
ATOM 801 C C . LYS A 1 91 ? 12.960 -10.207 -22.906 1.00 15.74 832 LYS C C 1
ATOM 802 O O . LYS A 1 91 ? 14.056 -9.840 -22.421 1.00 16.23 832 LYS C O 1
ATOM 808 N N . GLU A 1 92 ? 12.707 -10.239 -24.217 1.00 16.19 833 GLU C N 1
ATOM 809 C CA A GLU A 1 92 ? 13.696 -9.794 -25.240 0.50 16.83 833 GLU C CA 1
ATOM 810 C CA B GLU A 1 92 ? 13.722 -9.829 -25.205 0.50 16.89 833 GLU C CA 1
ATOM 811 C C . GLU A 1 92 ? 14.111 -8.359 -24.932 1.00 15.71 833 GLU C C 1
ATOM 812 O O . GLU A 1 92 ? 15.293 -7.996 -25.004 1.00 16.64 833 GLU C O 1
ATOM 823 N N . LYS A 1 93 ? 13.145 -7.494 -24.658 1.00 14.84 834 LYS C N 1
ATOM 824 C CA A LYS A 1 93 ? 13.434 -6.064 -24.369 0.50 14.49 834 LYS C CA 1
ATOM 825 C CA B LYS A 1 93 ? 13.478 -6.073 -24.389 0.50 14.41 834 LYS C CA 1
ATOM 826 C C . LYS A 1 93 ? 14.240 -5.945 -23.074 1.00 14.84 834 LYS C C 1
ATOM 827 O O . LYS A 1 93 ? 15.185 -5.168 -23.016 1.00 15.81 834 LYS C O 1
ATOM 838 N N . LEU A 1 94 ? 13.815 -6.649 -22.035 1.00 13.96 835 LEU C N 1
ATOM 839 C CA . LEU A 1 94 ? 14.552 -6.622 -20.761 1.00 13.73 835 LEU C CA 1
ATOM 840 C C . LEU A 1 94 ? 16.020 -7.016 -20.986 1.00 14.59 835 LEU C C 1
ATOM 841 O O . LEU A 1 94 ? 16.957 -6.340 -20.489 1.00 15.14 835 LEU C O 1
ATOM 846 N N . LYS A 1 95 ? 16.266 -8.067 -21.774 1.00 14.89 836 LYS C N 1
ATOM 847 C CA . LYS A 1 95 ? 17.653 -8.500 -22.054 1.00 14.88 836 LYS C CA 1
ATOM 848 C C . LYS A 1 95 ? 18.396 -7.366 -22.756 1.00 15.60 836 LYS C C 1
ATOM 849 O O . LYS A 1 95 ? 19.552 -7.103 -22.413 1.00 16.23 836 LYS C O 1
ATOM 855 N N . GLU A 1 96 ? 17.821 -6.790 -23.801 1.00 15.70 837 GLU C N 1
ATOM 856 C CA A GLU A 1 96 ? 18.559 -5.730 -24.568 0.50 15.54 837 GLU C CA 1
ATOM 857 C CA B GLU A 1 96 ? 18.493 -5.723 -24.557 0.50 16.03 837 GLU C CA 1
ATOM 858 C C . GLU A 1 96 ? 18.848 -4.560 -23.629 1.00 14.84 837 GLU C C 1
ATOM 859 O O . GLU A 1 96 ? 19.926 -4.013 -23.736 1.00 16.73 837 GLU C O 1
ATOM 870 N N . ARG A 1 97 ? 17.888 -4.131 -22.845 1.00 14.26 838 ARG C N 1
ATOM 871 C CA A ARG A 1 97 ? 18.103 -2.896 -22.056 0.47 14.52 838 ARG C CA 1
ATOM 872 C CA B ARG A 1 97 ? 18.031 -2.934 -21.992 0.53 15.44 838 ARG C CA 1
ATOM 873 C C . ARG A 1 97 ? 19.083 -3.199 -20.910 1.00 14.53 838 ARG C C 1
ATOM 874 O O . ARG A 1 97 ? 19.972 -2.346 -20.652 1.00 16.06 838 ARG C O 1
ATOM 889 N N . LEU A 1 98 ? 19.012 -4.378 -20.296 1.00 14.78 839 LEU C N 1
ATOM 890 C CA . LEU A 1 98 ? 19.968 -4.704 -19.229 1.00 14.49 839 LEU C CA 1
ATOM 891 C C . LEU A 1 98 ? 21.371 -4.819 -19.811 1.00 16.26 839 LEU C C 1
ATOM 892 O O . LEU A 1 98 ? 22.353 -4.300 -19.231 1.00 16.79 839 LEU C O 1
ATOM 897 N N . LEU A 1 99 ? 21.527 -5.555 -20.894 1.00 16.20 840 LEU C N 1
ATOM 898 C CA . LEU A 1 99 ? 22.873 -5.680 -21.523 1.00 17.49 840 LEU C CA 1
ATOM 899 C C . LEU A 1 99 ? 23.413 -4.306 -21.920 1.00 18.38 840 LEU C C 1
ATOM 900 O O . LEU A 1 99 ? 24.610 -4.071 -21.754 1.00 20.40 840 LEU C O 1
ATOM 905 N N . LYS A 1 100 ? 22.583 -3.430 -22.479 1.00 18.73 841 LYS C N 1
ATOM 906 C CA . LYS A 1 100 ? 23.060 -2.089 -22.860 1.00 19.92 841 LYS C CA 1
ATOM 907 C C . LYS A 1 100 ? 23.566 -1.347 -21.607 1.00 20.06 841 LYS C C 1
ATOM 908 O O . LYS A 1 100 ? 24.667 -0.740 -21.628 1.00 21.04 841 LYS C O 1
ATOM 914 N N . ALA A 1 101 ? 22.800 -1.393 -20.533 1.00 18.25 842 ALA C N 1
ATOM 915 C CA . ALA A 1 101 ? 23.201 -0.692 -19.293 1.00 19.26 842 ALA C CA 1
ATOM 916 C C . ALA A 1 10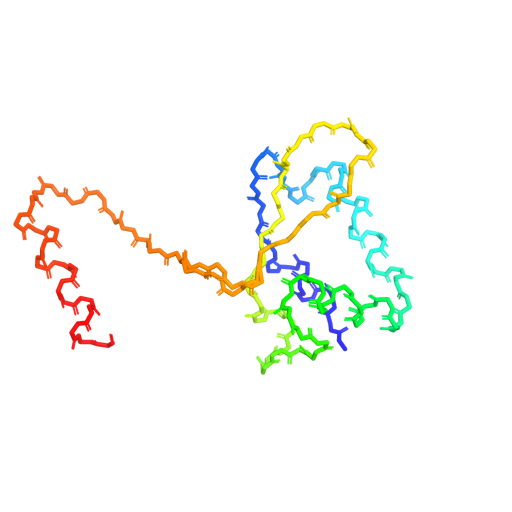1 ? 24.539 -1.210 -18.743 1.00 19.69 842 ALA C C 1
ATOM 917 O O . ALA A 1 101 ? 25.365 -0.401 -18.347 1.00 21.64 842 ALA C O 1
ATOM 919 N N . ILE A 1 102 ? 24.762 -2.512 -18.709 1.00 19.31 843 ILE C N 1
ATOM 920 C CA . ILE A 1 102 ? 25.961 -3.053 -18.024 1.00 20.73 843 ILE C CA 1
ATOM 921 C C . ILE A 1 102 ? 27.159 -2.985 -18.964 1.00 22.54 843 ILE C C 1
ATOM 922 O O . ILE A 1 102 ? 28.293 -3.074 -18.510 1.00 24.29 843 ILE C O 1
ATOM 927 N N . THR A 1 103 ? 26.939 -2.905 -20.272 1.00 25.65 844 THR C N 1
ATOM 928 C CA A THR A 1 103 ? 28.062 -3.031 -21.229 0.50 31.85 844 THR C CA 1
ATOM 929 C CA B THR A 1 103 ? 28.056 -3.034 -21.233 0.50 29.73 844 THR C CA 1
ATOM 930 C C . THR A 1 103 ? 28.581 -1.643 -21.607 1.00 36.61 844 THR C C 1
ATOM 931 O O . THR A 1 103 ? 29.744 -1.547 -21.996 1.00 47.28 844 THR C O 1
ATOM 938 N N . TYR A 1 104 ? 27.754 -0.613 -21.538 1.00 40.43 845 TYR C N 1
ATOM 939 C CA . TYR A 1 104 ? 28.167 0.710 -22.086 1.00 50.97 845 TYR C CA 1
ATOM 940 C C . TYR A 1 104 ? 28.172 1.722 -20.940 1.00 57.23 845 TYR C C 1
ATOM 941 O O . TYR A 1 104 ? 27.658 2.837 -21.098 1.00 70.70 845 TYR C O 1
ATOM 950 N N . ALA A 1 105 ? 28.799 1.318 -19.829 1.00 67.36 846 ALA C N 1
ATOM 951 C CA . ALA A 1 105 ? 29.071 2.127 -18.615 1.00 63.04 846 ALA C CA 1
ATOM 952 C C . ALA A 1 105 ? 29.223 1.194 -17.411 1.00 61.41 846 ALA C C 1
ATOM 953 O O . ALA A 1 105 ? 28.295 0.408 -17.172 1.00 49.96 846 ALA C O 1
#

Foldseek 3Di:
DDVVLLLVQEAEEQPDDCPDPVNVVVSVVQVVDDLVVQQVVCCQAAVGSDADPVGNNPDHHYYYDDDDDDPDDDHYDHDDDDDDADPDPDPVVSVVVVCCVVPVD

B-factor: mean 23.57, std 10.98, range [12.53, 103.01]

Nearest PDB structures (foldseek):
  6tgk-assembly1_C-2  TM=1.005E+00  e=1.183E-21  Homo sapiens
  8r1g-assembly1_D  TM=7.569E-01  e=2.560E-15  Homo sapiens
  7qpb-assembly1_A-2  TM=7.532E-01  e=2.139E-14  Homo sapiens
  8jrn-assembly1_A  TM=7.551E-01  e=4.865E-14  Homo sapiens
  5w87-assembly1_A  TM=5.996E-01  e=3.767E-08  Homo sapiens